Protein 7DTL (pdb70)

Nearest PDB structures (foldseek):
  7dtl-assembly1_B  TM=1.015E+00  e=9.456E-09  Chrysomya megacephala
  7dtl-assembly1_B  TM=1.017E+00  e=7.931E-09  Chrysomya megacephala

B-factor: mean 47.61, std 17.03, range [26.04, 113.78]

Structure (mmCIF, N/CA/C/O backbone):
data_7DTL
#
_entry.id   7DTL
#
_cell.length_a   42.230
_cell.length_b   42.230
_cell.length_c   70.050
_cell.angle_alpha   90.000
_cell.angle_beta   90.000
_cell.angle_gamma   120.000
#
_symmetry.space_group_name_H-M   'P 31'
#
loop_
_entity.id
_entity.type
_entity.pdbx_description
1 polymer PSK
2 water water
#
loop_
_atom_site.group_PDB
_atom_site.id
_atom_site.type_symbol
_atom_site.label_atom_id
_atom_site.label_alt_id
_atom_site.label_comp_id
_atom_site.label_asym_id
_atom_site.label_entity_id
_atom_site.label_seq_id
_atom_site.pdbx_PDB_ins_code
_atom_site.Cartn_x
_atom_site.Cartn_y
_atom_site.Cartn_z
_atom_site.occupancy
_atom_site.B_iso_or_equiv
_atom_site.auth_seq_id
_atom_site.auth_comp_id
_atom_site.auth_asym_id
_atom_site.auth_atom_id
_atom_site.pdbx_PDB_model_num
ATOM 1 N N . GLY A 1 25 ? -19.442 -1.831 1.170 1.00 101.22 25 GLY A N 1
ATOM 2 C CA . GLY A 1 25 ? -20.237 -1.003 2.063 1.00 97.94 25 GLY A CA 1
ATOM 3 C C . GLY A 1 25 ? -20.641 0.345 1.486 1.00 90.30 25 GLY A C 1
ATOM 4 O O . GLY A 1 25 ? -21.186 0.424 0.380 1.00 99.79 25 GLY A O 1
ATOM 5 N N . GLY A 1 26 ? -20.380 1.409 2.246 1.00 76.34 26 GLY A N 1
ATOM 6 C CA . GLY A 1 26 ? -20.637 2.762 1.790 1.00 63.30 26 GLY A CA 1
ATOM 7 C C . GLY A 1 26 ? -19.407 3.652 1.796 1.00 60.60 26 GLY A C 1
ATOM 8 O O . GLY A 1 26 ? -18.400 3.340 2.449 1.00 59.28 26 GLY A O 1
ATOM 9 N N . ALA A 1 27 ? -19.477 4.766 1.065 1.00 59.25 27 ALA A N 1
ATOM 10 C CA . ALA A 1 27 ? -18.382 5.727 1.033 1.00 64.86 27 ALA A CA 1
ATOM 11 C C . ALA A 1 27 ? -18.166 6.332 2.413 1.00 68.29 27 ALA A C 1
ATOM 12 O O . ALA A 1 27 ? -19.127 6.717 3.091 1.00 77.86 27 ALA A O 1
ATOM 14 N N . PHE A 1 28 ? -16.898 6.411 2.827 1.00 53.28 28 PHE A N 1
ATOM 15 C CA . PHE A 1 28 ? -16.496 7.033 4.087 1.00 47.40 28 PHE A CA 1
ATOM 16 C C . PHE A 1 28 ? -17.080 6.346 5.302 1.00 44.67 28 PHE A C 1
ATOM 17 O O . PHE A 1 28 ? -17.071 6.926 6.397 1.00 45.15 28 PHE A O 1
ATOM 25 N N . GLY A 1 29 ? -17.564 5.116 5.136 1.00 42.23 29 GLY A N 1
ATOM 26 C CA . GLY A 1 29 ? -18.164 4.368 6.221 1.00 40.99 29 GLY A CA 1
ATOM 27 C C . GLY A 1 29 ? -17.169 3.475 6.937 1.00 41.86 29 GLY A C 1
ATOM 28 O O . GLY A 1 29 ? -15.956 3.532 6.717 1.00 38.81 29 GLY A O 1
ATOM 29 N N . LYS A 1 30 ? -17.720 2.623 7.810 1.00 44.14 30 LYS A N 1
ATOM 30 C CA . LYS A 1 30 ? -16.902 1.868 8.754 1.00 45.64 30 LYS A CA 1
ATOM 31 C C . LYS A 1 30 ? -15.991 0.880 8.037 1.00 42.00 30 LYS A C 1
ATOM 32 O O . LYS A 1 30 ? -14.843 0.674 8.442 1.00 40.11 30 LYS A O 1
ATOM 38 N N . LEU A 1 31 ? -16.469 0.266 6.966 1.00 37.82 31 LEU A N 1
ATOM 39 C CA . LEU A 1 31 ? -15.628 -0.681 6.244 1.00 37.11 31 LEU A CA 1
ATOM 40 C C . LEU A 1 31 ? -14.513 0.046 5.497 1.00 37.75 31 LEU A C 1
ATOM 41 O O . LEU A 1 31 ? -13.338 -0.376 5.547 1.00 37.56 31 LEU A O 1
ATOM 46 N N . GLU A 1 32 ? -14.840 1.186 4.877 1.00 39.59 32 GLU A N 1
ATOM 47 C CA . GLU A 1 32 ? -13.801 1.970 4.209 1.00 39.55 32 GLU A CA 1
ATOM 48 C C . GLU A 1 32 ? -12.790 2.464 5.220 1.00 32.15 32 GLU A C 1
ATOM 49 O O . GLU A 1 32 ? -11.562 2.456 4.955 1.00 30.78 32 GLU A O 1
ATOM 55 N N . ALA A 1 33 ? -13.267 2.929 6.375 1.00 30.63 33 ALA A N 1
ATOM 56 C CA . ALA A 1 33 ? -12.340 3.393 7.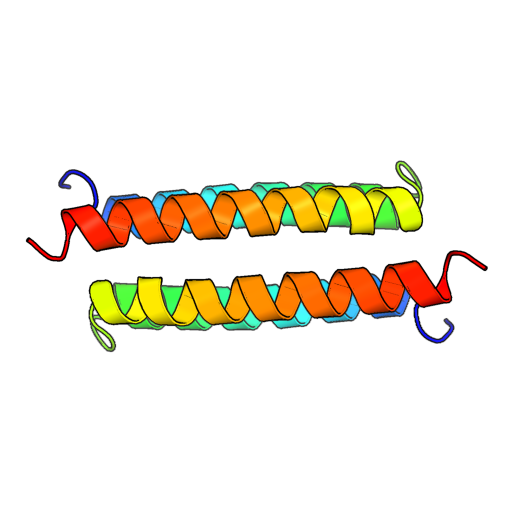415 1.00 33.14 33 ALA A CA 1
ATOM 57 C C . ALA A 1 33 ? -11.370 2.291 7.835 1.00 31.83 33 ALA A C 1
ATOM 58 O O . ALA A 1 33 ? -10.164 2.532 7.960 1.00 33.29 33 ALA A O 1
ATOM 60 N N . ALA A 1 34 ? -11.885 1.086 8.114 1.00 30.69 34 ALA A N 1
ATOM 61 C CA . ALA A 1 34 ? -11.028 -0.052 8.441 1.00 33.84 34 ALA A CA 1
ATOM 62 C C . ALA A 1 34 ? -9.992 -0.307 7.342 1.00 33.03 34 ALA A C 1
ATOM 63 O O . ALA A 1 34 ? -8.811 -0.513 7.633 1.00 31.71 34 ALA A O 1
ATOM 65 N N . ARG A 1 35 ? -10.432 -0.330 6.078 1.00 30.83 35 ARG A N 1
ATOM 66 C CA . ARG A 1 35 ? -9.518 -0.545 4.941 1.00 28.85 35 ARG A CA 1
ATOM 67 C C . ARG A 1 35 ? -8.415 0.500 4.896 1.00 30.84 35 ARG A C 1
ATOM 68 O O . ARG A 1 35 ? -7.256 0.167 4.614 1.00 29.99 35 ARG A O 1
ATOM 76 N N . GLU A 1 36 ? -8.734 1.769 5.170 1.00 33.73 36 GLU A N 1
ATOM 77 C CA . GLU A 1 36 ? -7.675 2.778 5.183 1.00 29.92 36 GLU A CA 1
ATOM 78 C C . GLU A 1 36 ? -6.702 2.513 6.318 1.00 28.13 36 GLU A C 1
ATOM 79 O O . GLU A 1 36 ? -5.481 2.628 6.134 1.00 28.54 36 GLU A O 1
ATOM 85 N N . GLU A 1 37 ? -7.204 2.152 7.491 1.00 27.42 37 GLU A N 1
ATOM 86 C CA . GLU A 1 37 ? -6.267 1.873 8.603 1.00 27.24 37 GLU A CA 1
ATOM 87 C C . GLU A 1 37 ? -5.3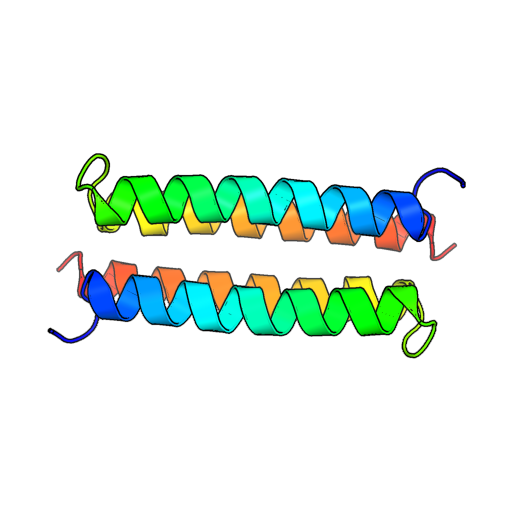71 0.693 8.256 1.00 27.09 37 GLU A C 1
ATOM 88 O O . GLU A 1 37 ? -4.187 0.678 8.590 1.00 26.97 37 GLU A O 1
ATOM 94 N N . GLU A 1 38 ? -5.923 -0.325 7.607 1.00 32.39 38 GLU A N 1
ATOM 95 C CA . GLU A 1 38 ? -5.125 -1.505 7.304 1.00 30.51 38 GLU A CA 1
ATOM 96 C C . GLU A 1 38 ? -4.036 -1.142 6.331 1.00 27.38 38 GLU A C 1
ATOM 97 O O . GLU A 1 38 ? -2.889 -1.543 6.508 1.00 27.51 38 GLU A O 1
ATOM 103 N N . TYR A 1 39 ? -4.377 -0.349 5.326 1.00 27.40 39 TYR A N 1
ATOM 104 C CA . TYR A 1 39 ? -3.357 0.063 4.345 1.00 27.59 39 TYR A CA 1
ATOM 105 C C . TYR A 1 39 ? -2.252 0.861 5.015 1.00 31.63 39 TYR A C 1
ATOM 106 O O . TYR A 1 39 ? -1.060 0.592 4.824 1.00 29.15 39 TYR A O 1
ATOM 115 N N . PHE A 1 40 ? -2.641 1.869 5.793 1.00 27.98 40 PHE A N 1
ATOM 116 C CA . PHE A 1 40 ? -1.657 2.684 6.524 1.00 26.97 40 PHE A CA 1
ATOM 117 C C . PHE A 1 40 ? -0.733 1.826 7.381 1.00 26.93 40 PHE A C 1
ATOM 118 O O . PHE A 1 40 ? 0.498 1.988 7.343 1.00 27.16 40 PHE A O 1
ATOM 126 N N . TYR A 1 41 ? -1.299 0.932 8.193 1.00 27.18 41 TYR A N 1
ATOM 127 C CA . TYR A 1 41 ? -0.435 0.147 9.074 1.00 30.36 41 TYR A CA 1
ATOM 128 C C . TYR A 1 41 ? 0.456 -0.797 8.276 1.00 27.50 41 TYR A C 1
ATOM 129 O O . TYR A 1 41 ? 1.602 -1.038 8.661 1.00 30.14 41 TYR A O 1
ATOM 138 N N . ARG A 1 42 ? -0.050 -1.371 7.187 1.00 27.59 42 ARG A N 1
ATOM 139 C CA . ARG A 1 42 ? 0.825 -2.236 6.391 1.00 28.22 42 ARG A CA 1
ATOM 140 C C . ARG A 1 42 ? 2.022 -1.461 5.854 1.00 28.38 42 ARG A C 1
ATOM 141 O O . ARG A 1 42 ? 3.166 -1.949 5.877 1.00 28.98 42 ARG A O 1
ATOM 149 N N . LYS A 1 43 ? 1.784 -0.245 5.369 1.00 30.04 43 LYS A N 1
ATOM 150 C CA . LYS A 1 43 ? 2.881 0.571 4.853 1.00 29.59 43 LYS A CA 1
ATOM 151 C C . LYS A 1 43 ? 3.910 0.867 5.944 1.00 31.19 43 LYS A C 1
ATOM 152 O O . LYS A 1 43 ? 5.135 0.782 5.737 1.00 30.67 43 LYS A O 1
ATOM 158 N N . GLN A 1 44 ? 3.430 1.254 7.131 1.00 28.91 44 GLN A N 1
ATOM 159 C CA . GLN A 1 44 ? 4.344 1.626 8.201 1.00 28.46 44 GLN A CA 1
ATOM 160 C C . GLN A 1 44 ? 5.123 0.425 8.711 1.00 30.58 44 GLN A C 1
ATOM 161 O O . GLN A 1 44 ? 6.293 0.547 9.099 1.00 33.27 44 GLN A O 1
ATOM 167 N N . LYS A 1 45 ? 4.509 -0.737 8.724 1.00 29.37 45 LYS A N 1
ATOM 168 C CA . LYS A 1 45 ? 5.272 -1.920 9.119 1.00 34.45 45 LYS A CA 1
ATOM 169 C C . LYS A 1 45 ? 6.380 -2.209 8.111 1.00 30.43 45 LYS A C 1
ATOM 170 O O . LYS A 1 45 ? 7.484 -2.652 8.490 1.00 33.46 45 LYS A O 1
ATOM 176 N N . GLU A 1 46 ? 6.114 -1.979 6.826 1.00 30.29 46 GLU A N 1
ATOM 177 C CA . GLU A 1 46 ? 7.147 -2.164 5.802 1.00 33.39 46 GLU A CA 1
ATOM 178 C C . GLU A 1 46 ? 8.278 -1.175 5.983 1.00 34.39 46 GLU A C 1
ATOM 179 O O . GLU A 1 46 ? 9.458 -1.529 5.829 1.00 33.85 46 GLU A O 1
ATOM 185 N N . GLN A 1 47 ? 7.957 0.054 6.390 1.00 34.86 47 GLN A N 1
ATOM 186 C CA . GLN A 1 47 ? 9.028 1.019 6.631 1.00 35.83 47 GLN A CA 1
ATOM 187 C C . GLN A 1 47 ? 9.836 0.664 7.864 1.00 34.89 47 GLN A C 1
ATOM 188 O O . GLN A 1 47 ? 11.067 0.815 7.874 1.00 38.03 47 GLN A O 1
ATOM 194 N N . LEU A 1 48 ? 9.170 0.215 8.923 1.00 31.64 48 LEU A N 1
ATOM 195 C CA . LEU A 1 48 ? 9.883 -0.265 10.111 1.00 33.12 48 LEU A CA 1
ATOM 196 C C . LEU A 1 48 ? 10.857 -1.384 9.766 1.00 33.56 48 LEU A C 1
ATOM 197 O O . LEU A 1 48 ? 11.963 -1.454 10.316 1.00 36.20 48 LEU A O 1
ATOM 202 N N . GLU A 1 49 ? 10.465 -2.290 8.879 1.00 33.50 49 GLU A N 1
ATOM 203 C CA . GLU A 1 49 ? 11.395 -3.339 8.463 1.00 39.17 49 GLU A CA 1
ATOM 204 C C . GLU A 1 49 ? 12.568 -2.769 7.678 1.00 38.96 49 GLU A C 1
ATOM 205 O O . GLU A 1 49 ? 13.708 -3.261 7.792 1.00 40.06 49 GLU A O 1
ATOM 211 N N . ARG A 1 50 ? 12.329 -1.753 6.850 1.00 37.22 50 ARG A N 1
ATOM 212 C CA . ARG A 1 50 ? 13.484 -1.179 6.155 1.00 39.97 50 ARG A CA 1
ATOM 213 C C . ARG A 1 50 ? 14.454 -0.627 7.163 1.00 37.08 50 ARG A C 1
ATOM 214 O O . ARG A 1 50 ? 15.671 -0.684 6.964 1.00 40.80 50 ARG A O 1
ATOM 222 N N . LEU A 1 51 ? 13.935 -0.072 8.262 1.00 36.22 51 LEU A N 1
ATOM 223 C CA . LEU A 1 51 ? 14.856 0.478 9.251 1.00 37.15 51 LEU A CA 1
ATOM 224 C C . LEU A 1 51 ? 15.620 -0.630 9.947 1.00 45.41 51 LEU A C 1
ATOM 225 O O . LEU A 1 51 ? 16.845 -0.534 10.140 1.00 45.67 51 LEU A O 1
ATOM 230 N N . LYS A 1 52 ? 14.909 -1.693 10.328 1.00 37.91 52 LYS A N 1
ATOM 231 C CA . LYS A 1 52 ? 15.528 -2.800 11.045 1.00 46.07 52 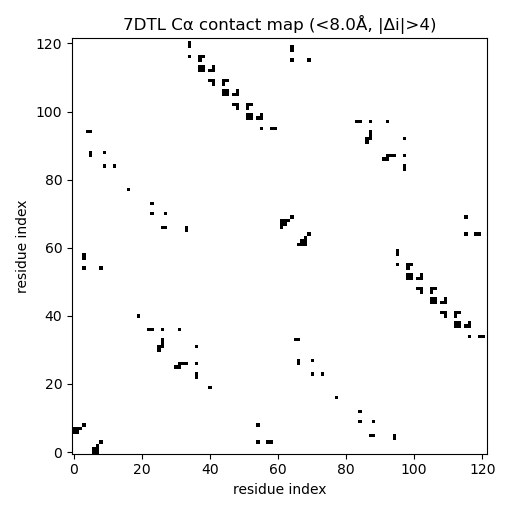LYS A CA 1
ATOM 232 C C . LYS A 1 52 ? 16.596 -3.488 10.206 1.00 48.47 52 LYS A C 1
ATOM 233 O O . LYS A 1 52 ? 17.544 -4.076 10.751 1.00 47.84 52 LYS A O 1
ATOM 239 N N . ASN A 1 53 ? 16.505 -3.377 8.884 1.00 42.64 53 ASN A N 1
ATOM 240 C CA . ASN A 1 53 ? 17.496 -3.982 8.007 1.00 49.41 53 ASN A CA 1
ATOM 241 C C . ASN A 1 53 ? 18.465 -2.964 7.416 1.00 48.32 53 ASN A C 1
ATOM 242 O O . ASN A 1 53 ? 19.179 -3.275 6.454 1.00 53.89 53 ASN A O 1
ATOM 247 N N . ASP A 1 54 ? 18.528 -1.771 8.003 1.00 46.42 54 ASP A N 1
ATOM 248 C CA . ASP A 1 54 ? 19.474 -0.726 7.617 1.00 43.63 54 ASP A CA 1
ATOM 249 C C . ASP A 1 54 ? 19.379 -0.399 6.130 1.00 46.80 54 ASP A C 1
ATOM 250 O O . ASP A 1 54 ? 20.383 -0.141 5.462 1.00 46.19 54 ASP A O 1
ATOM 255 N N . GLN A 1 55 ? 18.148 -0.410 5.599 1.00 46.73 55 GLN A N 1
ATOM 256 C CA . GLN A 1 55 ? 17.935 0.084 4.245 1.00 47.22 55 GLN A CA 1
ATOM 257 C C . GLN A 1 55 ? 17.638 1.574 4.208 1.00 48.19 55 GLN A C 1
ATOM 258 O O . GLN A 1 55 ? 17.756 2.184 3.143 1.00 50.30 55 GLN A O 1
ATOM 264 N N . ILE A 1 56 ? 17.258 2.166 5.347 1.00 44.61 56 ILE A N 1
ATOM 265 C CA . ILE A 1 56 ? 17.088 3.603 5.516 1.00 40.82 56 ILE A CA 1
ATOM 266 C C . ILE A 1 56 ? 17.724 3.931 6.853 1.00 41.85 56 ILE A C 1
ATOM 267 O O . ILE A 1 56 ? 17.673 3.118 7.781 1.00 42.00 56 ILE A O 1
ATOM 272 N N . HIS A 1 57 ? 18.311 5.113 6.969 1.00 45.01 57 HIS A N 1
ATOM 273 C CA . HIS A 1 57 ? 18.826 5.398 8.292 1.00 50.36 57 HIS A CA 1
ATOM 274 C C . HIS A 1 57 ? 17.746 6.077 9.132 1.00 44.54 57 HIS A C 1
ATOM 275 O O . HIS A 1 57 ? 16.671 6.468 8.643 1.00 43.26 57 HIS A O 1
ATOM 282 N N . GLN A 1 58 ? 18.033 6.146 10.425 1.00 40.17 58 GLN A N 1
ATOM 283 C CA . GLN A 1 58 ? 16.990 6.431 11.400 1.00 40.15 58 GLN A CA 1
ATOM 284 C C . GLN A 1 58 ? 16.483 7.859 11.247 1.00 44.11 58 GLN A C 1
ATOM 285 O O . GLN A 1 58 ? 15.273 8.109 11.323 1.00 41.65 58 GLN A O 1
ATOM 291 N N . ALA A 1 59 ? 17.376 8.818 10.962 1.00 40.16 59 ALA A N 1
ATOM 292 C CA . ALA A 1 59 ? 16.864 10.185 10.827 1.00 43.47 59 ALA A CA 1
ATOM 293 C C . ALA A 1 59 ? 15.851 10.263 9.691 1.00 42.03 59 ALA A C 1
ATOM 294 O O . ALA A 1 59 ? 14.777 10.850 9.843 1.00 45.02 59 ALA A O 1
ATOM 296 N N . GLU A 1 60 ? 16.159 9.604 8.577 1.00 42.81 60 GLU A N 1
ATOM 297 C CA . GLU A 1 60 ? 15.265 9.526 7.430 1.00 42.88 60 GLU A CA 1
ATOM 298 C C . GLU A 1 60 ? 13.948 8.865 7.808 1.00 41.82 60 GLU A C 1
ATOM 299 O O . GLU A 1 60 ? 12.864 9.345 7.436 1.00 44.54 60 GLU A O 1
ATOM 305 N N . PHE A 1 61 ? 14.026 7.742 8.526 1.00 34.43 61 PHE A N 1
ATOM 306 C CA . PHE A 1 61 ? 12.805 7.088 9.009 1.00 32.39 61 PHE A CA 1
ATOM 307 C C . PHE A 1 61 ? 11.896 8.079 9.724 1.00 39.03 61 PHE A C 1
ATOM 308 O O . PHE A 1 61 ? 10.695 8.190 9.410 1.00 40.37 61 PHE A O 1
ATOM 316 N N . HIS A 1 62 ? 12.432 8.784 10.723 1.00 34.90 62 HIS A N 1
ATOM 317 C CA . HIS A 1 62 ? 11.577 9.669 11.532 1.00 37.73 62 HIS A CA 1
ATOM 318 C C . HIS A 1 62 ? 11.049 10.824 10.703 1.00 32.22 62 HIS A C 1
ATOM 319 O O . HIS A 1 62 ? 9.889 11.244 10.855 1.00 34.25 62 HIS A O 1
ATOM 326 N N . HIS A 1 63 ? 11.867 11.333 9.791 1.00 34.29 63 HIS A N 1
ATOM 327 C CA . HIS A 1 63 ? 11.391 12.415 8.941 1.00 42.26 63 HIS A CA 1
ATOM 328 C C . HIS A 1 63 ? 10.269 11.936 8.025 1.00 40.36 63 HIS A C 1
ATOM 329 O O . HIS A 1 63 ? 9.269 12.636 7.836 1.00 41.30 63 HIS A O 1
ATOM 336 N N . GLN A 1 64 ? 10.399 10.745 7.458 1.00 41.59 64 GLN A N 1
ATOM 337 C CA . GLN A 1 64 ? 9.322 10.269 6.602 1.00 36.62 64 GLN A CA 1
ATOM 338 C C . GLN A 1 64 ? 8.088 9.920 7.421 1.00 33.68 64 GLN A C 1
ATOM 339 O O . GLN A 1 64 ? 6.952 10.133 6.973 1.00 39.92 64 GLN A O 1
ATOM 345 N N . GLN A 1 65 ? 8.279 9.369 8.618 1.00 36.89 65 GLN A N 1
ATOM 346 C CA . GLN A 1 65 ? 7.113 9.024 9.422 1.00 33.93 65 GLN A CA 1
ATOM 347 C C . GLN A 1 65 ? 6.325 10.252 9.828 1.00 36.41 65 GLN A C 1
ATOM 348 O O . GLN A 1 65 ? 5.111 10.168 9.943 1.00 31.69 65 GLN A O 1
ATOM 354 N N . ILE A 1 66 ? 6.966 11.403 10.018 1.00 37.08 66 ILE A N 1
ATOM 355 C CA . ILE A 1 66 ? 6.183 12.607 10.305 1.00 36.19 66 ILE A CA 1
ATOM 356 C C . ILE A 1 66 ? 5.243 12.937 9.149 1.00 39.87 66 ILE A C 1
ATOM 357 O O . ILE A 1 66 ? 4.062 13.256 9.363 1.00 38.92 66 ILE A O 1
ATOM 362 N N . LYS A 1 67 ? 5.735 12.833 7.907 1.00 39.60 67 LYS A N 1
ATOM 363 C CA . LYS A 1 67 ? 4.885 13.126 6.755 1.00 36.03 67 LYS A CA 1
ATOM 364 C C . LYS A 1 67 ? 3.720 12.152 6.655 1.00 35.05 67 LYS A C 1
ATOM 365 O O . LYS A 1 67 ? 2.581 12.561 6.379 1.00 40.08 67 LYS A O 1
ATOM 371 N N . GLU A 1 68 ? 3.958 10.869 6.941 1.00 34.39 68 GLU A N 1
ATOM 372 C CA . GLU A 1 68 ? 2.863 9.909 6.939 1.00 32.42 68 GLU A CA 1
ATOM 373 C C . GLU A 1 68 ? 1.821 10.294 7.974 1.00 32.73 68 GLU A C 1
ATOM 374 O O . GLU A 1 68 ? 0.628 10.274 7.699 1.00 31.92 68 GLU A O 1
ATOM 380 N N . HIS A 1 69 ? 2.254 10.626 9.187 1.00 29.42 69 HIS A N 1
ATOM 381 C CA . HIS A 1 69 ? 1.250 10.952 10.212 1.00 28.48 69 HIS A CA 1
ATOM 382 C C . HIS A 1 69 ? 0.520 12.233 9.861 1.00 32.90 69 HIS A C 1
ATOM 383 O O . HIS A 1 69 ? -0.646 12.389 10.207 1.00 33.18 69 HIS A O 1
ATOM 390 N N . GLU A 1 70 ? 1.183 13.160 9.170 1.00 31.99 70 GLU A N 1
ATOM 391 C CA . GLU A 1 70 ? 0.498 14.358 8.705 1.00 33.94 70 GLU A CA 1
ATOM 392 C C . GLU A 1 70 ? -0.550 14.022 7.660 1.00 37.49 70 GLU A C 1
ATOM 393 O O . GLU A 1 70 ? -1.649 14.606 7.657 1.00 37.66 70 GLU A O 1
ATOM 399 N N . GLU A 1 71 ? -0.251 13.065 6.777 1.00 37.90 71 GLU A N 1
ATOM 400 C CA . GLU A 1 71 ? -1.248 12.714 5.771 1.00 40.11 71 GLU A CA 1
ATOM 401 C C . GLU A 1 71 ? -2.381 11.955 6.428 1.00 33.57 71 GLU A C 1
ATOM 402 O O . GLU A 1 71 ? -3.551 12.138 6.068 1.00 36.24 71 GLU A O 1
ATOM 408 N N . ALA A 1 72 ? -2.057 11.132 7.436 1.00 31.39 72 ALA A N 1
ATOM 409 C CA . ALA A 1 72 ? -3.119 10.412 8.150 1.00 29.84 72 ALA A CA 1
ATOM 410 C C . ALA A 1 72 ? -4.086 11.386 8.801 1.00 35.29 72 ALA A C 1
ATOM 411 O O . ALA A 1 72 ? -5.304 11.153 8.810 1.00 31.28 72 ALA A O 1
ATOM 413 N N . ILE A 1 73 ? -3.562 12.477 9.372 1.00 30.69 73 ILE A N 1
ATOM 414 C CA . ILE A 1 73 ? -4.443 13.463 10.005 1.00 31.33 73 ILE A CA 1
ATOM 415 C C . ILE A 1 73 ? -5.388 14.059 8.974 1.00 34.74 73 ILE A C 1
ATOM 416 O O . ILE A 1 73 ? -6.593 14.188 9.213 1.00 39.89 73 ILE A O 1
ATOM 421 N N . GLN A 1 74 ? -4.871 14.396 7.788 1.00 34.98 74 GLN A N 1
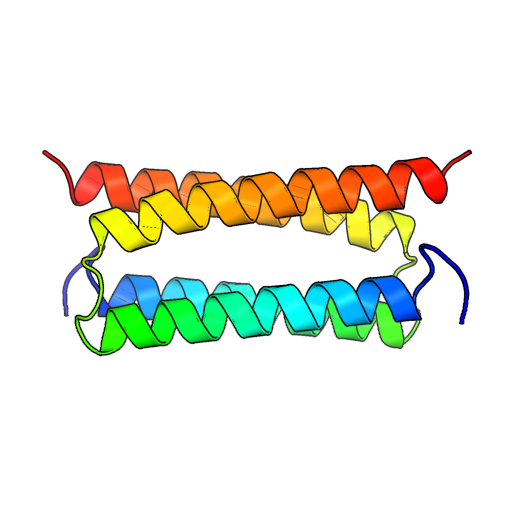ATOM 422 C CA . GLN A 1 74 ? -5.755 14.970 6.772 1.00 37.17 74 GLN A CA 1
ATOM 423 C C . GLN A 1 74 ? -6.812 13.972 6.319 1.00 39.71 74 GLN A C 1
ATOM 424 O O . GLN A 1 74 ? -7.974 14.335 6.080 1.00 37.70 74 GLN A O 1
ATOM 430 N N . ARG A 1 75 ? -6.421 12.710 6.172 1.00 38.70 75 ARG A N 1
ATOM 431 C CA . ARG A 1 75 ? -7.390 11.685 5.837 1.00 35.95 75 ARG A CA 1
ATOM 432 C C . ARG A 1 75 ? -8.493 11.606 6.888 1.00 33.52 75 ARG A C 1
ATOM 433 O O . ARG A 1 75 ? -9.676 11.559 6.541 1.00 34.32 75 ARG A O 1
ATOM 441 N N . HIS A 1 76 ? -8.129 11.589 8.176 1.00 31.86 76 HIS A N 1
ATOM 442 C CA . HIS A 1 76 ? -9.157 11.489 9.218 1.00 31.00 76 HIS A CA 1
ATOM 443 C C . HIS A 1 76 ? -10.041 12.719 9.238 1.00 39.01 76 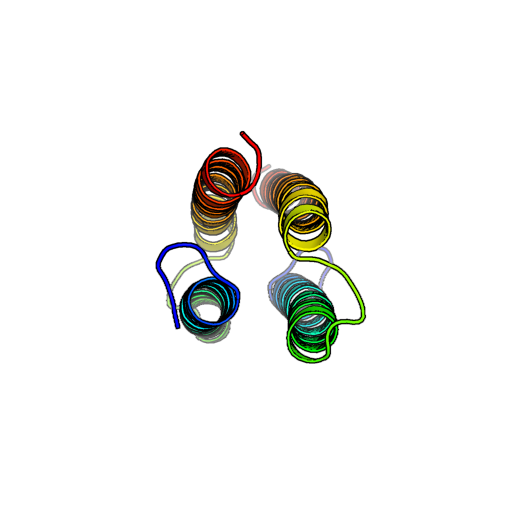HIS A C 1
ATOM 444 O O . HIS A 1 76 ? -11.240 12.615 9.503 1.00 37.04 76 HIS A O 1
ATOM 451 N N . LYS A 1 77 ? -9.477 13.893 8.960 1.00 41.02 77 LYS A N 1
ATOM 452 C CA . LYS A 1 77 ? -10.320 15.078 8.895 1.00 37.34 77 LYS A CA 1
ATOM 453 C C . LYS A 1 77 ? -11.312 14.954 7.758 1.00 39.30 77 LYS A C 1
ATOM 454 O O . LYS A 1 77 ? -12.489 15.332 7.892 1.00 45.01 77 LYS A O 1
ATOM 460 N N . LYS A 1 78 ? -10.864 14.402 6.630 1.00 44.61 78 LYS A N 1
ATOM 461 C CA . LYS A 1 78 ? -11.747 14.226 5.481 1.00 44.92 78 LYS A CA 1
ATOM 462 C C . LYS A 1 78 ? -12.914 13.312 5.829 1.00 43.71 78 LYS A C 1
ATOM 463 O O . LYS A 1 78 ? -14.079 13.643 5.551 1.00 44.50 78 LYS A O 1
ATOM 469 N N . PHE A 1 79 ? -12.616 12.148 6.428 1.00 38.86 79 PHE A N 1
ATOM 470 C CA . PHE A 1 79 ? -13.679 11.226 6.842 1.00 40.18 79 PHE A CA 1
ATOM 471 C C . PHE A 1 79 ? -14.643 11.911 7.790 1.00 41.70 79 PHE A C 1
ATOM 472 O O . PHE A 1 79 ? -15.860 11.842 7.615 1.00 48.83 79 PHE A O 1
ATOM 480 N N . LEU A 1 80 ? -14.101 12.626 8.767 1.00 36.75 80 LEU A N 1
ATOM 481 C CA . LEU A 1 80 ? -14.909 13.322 9.759 1.00 43.88 80 LEU A CA 1
ATOM 482 C C . LEU A 1 80 ? -15.830 14.350 9.126 1.00 51.56 80 LEU A C 1
ATOM 483 O O . LEU A 1 80 ? -17.025 14.422 9.460 1.00 48.18 80 LEU A O 1
ATOM 488 N N . GLU A 1 81 ? -15.301 15.177 8.228 1.00 53.18 81 GLU A N 1
ATOM 489 C CA . GLU A 1 81 ? -16.15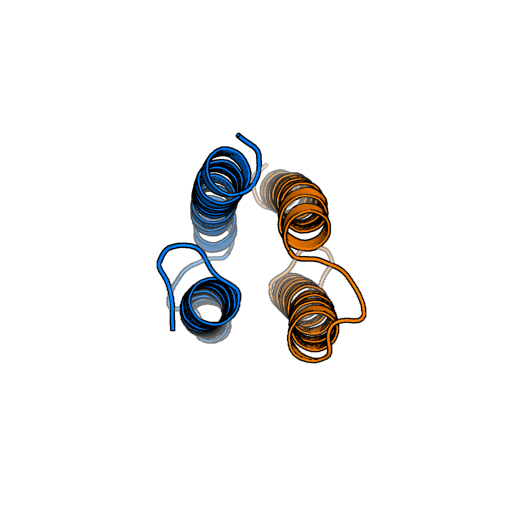5 16.211 7.654 1.00 61.62 81 GLU A CA 1
ATOM 490 C C . GLU A 1 81 ? -17.284 15.601 6.836 1.00 61.09 81 GLU A C 1
ATOM 491 O O . GLU A 1 81 ? -18.379 16.167 6.768 1.00 66.22 81 GLU A O 1
ATOM 497 N N . ASN A 1 82 ? -17.056 14.437 6.236 1.00 55.38 82 ASN A N 1
ATOM 498 C CA . ASN A 1 82 ? -18.145 13.777 5.533 1.00 57.79 82 ASN A CA 1
ATOM 499 C C . ASN A 1 82 ? -19.119 13.161 6.522 1.00 54.08 82 ASN A C 1
ATOM 500 O O . ASN A 1 82 ? -20.334 13.235 6.326 1.00 57.11 82 ASN A O 1
ATOM 505 N N . LEU A 1 83 ? -18.617 12.579 7.615 1.00 49.55 83 LEU A N 1
ATOM 506 C CA . LEU A 1 83 ? -19.540 11.999 8.594 1.00 55.46 83 LEU A CA 1
ATOM 507 C C . LEU A 1 83 ? -20.422 13.076 9.227 1.00 67.32 83 LEU A C 1
ATOM 508 O O . LEU A 1 83 ? -21.636 12.895 9.363 1.00 75.00 83 LEU A O 1
ATOM 513 N N . THR A 1 84 ? -19.826 14.204 9.616 1.00 71.03 84 THR A N 1
ATOM 514 C CA . THR A 1 84 ? -20.514 15.261 10.347 1.00 74.21 84 THR A CA 1
ATOM 515 C C . THR A 1 84 ? -20.960 16.316 9.334 1.00 86.67 84 THR A C 1
ATOM 516 O O . THR A 1 84 ? -20.128 17.040 8.781 1.00 94.90 84 THR A O 1
ATOM 520 N N . LYS A 1 85 ? -22.263 16.400 9.091 1.00 88.62 85 LYS A N 1
ATOM 521 C CA . LYS A 1 85 ? -22.828 17.321 8.097 1.00 92.62 85 LYS A CA 1
ATOM 522 C C . LYS A 1 85 ? -22.188 17.115 6.724 1.00 88.81 85 LYS A C 1
ATOM 523 O O . LYS A 1 85 ? -22.210 16.017 6.171 1.00 84.92 85 LYS A O 1
ATOM 529 N N . GLY B 1 25 ? 19.953 -1.883 23.389 1.00 105.43 25 GLY 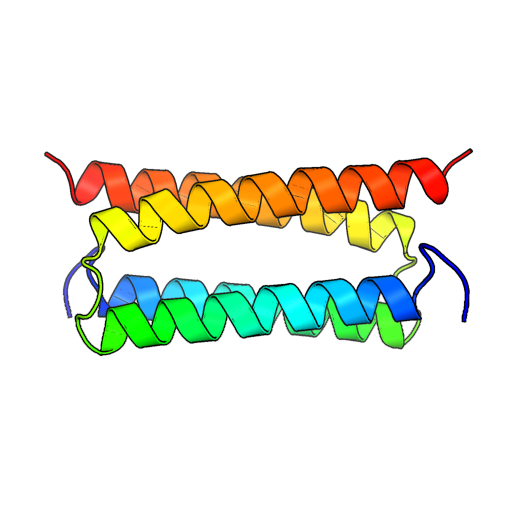B N 1
ATOM 530 C CA . GLY B 1 25 ? 20.641 -0.866 22.613 1.00 103.48 25 GLY B CA 1
ATOM 531 C C . GLY B 1 25 ? 20.921 0.410 23.388 1.00 98.36 25 GLY B C 1
ATOM 532 O O . GLY B 1 25 ? 21.540 0.378 24.456 1.00 113.78 25 GLY B O 1
ATOM 533 N N . GLY B 1 26 ? 20.469 1.542 22.841 1.00 83.21 26 GLY B N 1
ATOM 534 C CA . GLY B 1 26 ? 20.640 2.819 23.494 1.00 70.87 26 GLY B CA 1
ATOM 535 C C . GLY B 1 26 ? 19.369 3.648 23.410 1.00 67.40 26 GLY B C 1
ATOM 536 O O . GLY B 1 26 ? 18.460 3.355 22.631 1.00 62.17 26 GLY B O 1
ATOM 537 N N . ALA B 1 27 ? 19.322 4.687 24.242 1.00 67.29 27 ALA B N 1
ATOM 538 C CA . ALA B 1 27 ? 18.191 5.609 24.231 1.00 74.42 27 ALA B CA 1
ATOM 539 C C . ALA B 1 27 ? 18.066 6.288 22.873 1.00 74.19 27 ALA B C 1
ATOM 540 O O . ALA B 1 27 ? 19.067 6.697 22.269 1.00 87.48 27 ALA B O 1
ATOM 542 N N . PHE B 1 28 ? 16.826 6.388 22.390 1.00 56.83 28 PHE B N 1
ATOM 543 C CA . PHE B 1 28 ? 16.484 7.040 21.130 1.00 47.37 28 PHE B CA 1
ATOM 544 C C . PHE B 1 28 ? 17.080 6.348 19.921 1.00 45.12 28 PHE B C 1
ATOM 545 O O . PHE B 1 28 ? 17.050 6.917 18.822 1.00 49.34 28 PHE B O 1
ATOM 553 N N . GLY B 1 29 ? 17.628 5.143 20.102 1.00 44.34 29 GLY B N 1
ATOM 554 C CA . GLY B 1 29 ? 18.203 4.372 19.019 1.00 42.51 29 GLY B CA 1
ATOM 555 C C . GLY B 1 29 ? 17.201 3.478 18.305 1.00 43.31 29 GLY B C 1
ATOM 556 O O . GLY B 1 29 ? 15.982 3.550 18.507 1.00 37.93 29 GLY B O 1
ATOM 557 N N . LYS B 1 30 ? 17.749 2.614 17.440 1.00 46.52 30 LYS B N 1
ATOM 558 C CA . LYS B 1 30 ? 16.914 1.870 16.502 1.00 46.10 30 LYS B CA 1
ATOM 559 C C . LYS B 1 30 ? 15.979 0.920 17.234 1.00 37.52 30 LYS B C 1
ATOM 560 O O . LYS B 1 30 ? 14.802 0.811 16.889 1.00 39.38 30 LYS B O 1
ATOM 566 N N . LEU B 1 31 ? 16.463 0.243 18.265 1.00 37.87 31 LEU B N 1
ATOM 567 C CA . LEU B 1 31 ? 15.614 -0.703 18.984 1.00 38.01 31 LEU B CA 1
ATOM 568 C C . LEU B 1 31 ? 14.479 0.009 19.713 1.00 38.24 31 LEU B C 1
ATOM 569 O O . LEU B 1 31 ? 13.319 -0.454 19.698 1.00 38.66 31 LEU B O 1
ATOM 574 N N . GLU B 1 32 ? 14.785 1.154 20.325 1.00 41.38 32 GLU B N 1
ATOM 575 C CA . GLU B 1 32 ? 13.734 1.912 21.007 1.00 42.72 32 GLU B CA 1
ATOM 576 C C . GLU B 1 32 ? 12.737 2.456 20.008 1.00 32.48 32 GLU B C 1
ATOM 577 O O . GLU B 1 32 ? 11.518 2.487 20.284 1.00 31.64 32 GLU B O 1
ATOM 583 N N . ALA B 1 33 ? 13.230 2.942 18.862 1.00 32.88 33 ALA B N 1
ATOM 584 C CA . ALA B 1 33 ? 12.314 3.403 17.815 1.00 34.28 33 ALA B CA 1
ATOM 585 C C . ALA B 1 33 ? 11.352 2.300 17.402 1.00 32.33 33 ALA B C 1
ATOM 586 O O . ALA B 1 33 ? 10.155 2.552 17.207 1.00 31.28 33 ALA B O 1
ATOM 588 N N . ALA B 1 34 ? 11.873 1.084 17.164 1.00 32.52 34 ALA B N 1
ATOM 589 C CA . ALA B 1 34 ? 11.016 -0.047 16.807 1.00 35.04 34 ALA B CA 1
ATOM 590 C C . ALA B 1 34 ? 9.988 -0.320 17.901 1.00 32.80 34 ALA B C 1
ATOM 591 O O . ALA B 1 34 ? 8.807 -0.560 17.612 1.00 31.41 34 ALA B O 1
ATOM 593 N N . ARG B 1 35 ? 10.415 -0.279 19.165 1.00 31.15 35 ARG B N 1
ATOM 594 C CA . ARG B 1 35 ? 9.481 -0.524 20.275 1.00 29.79 35 ARG B CA 1
ATOM 595 C C . ARG B 1 35 ? 8.378 0.521 20.322 1.00 29.26 35 ARG B C 1
ATOM 596 O O . ARG B 1 35 ? 7.226 0.196 20.640 1.00 30.73 35 ARG B O 1
ATOM 604 N N . GLU B 1 36 ? 8.709 1.795 20.082 1.00 36.21 36 GLU B N 1
ATOM 605 C CA . GLU B 1 36 ? 7.663 2.821 20.028 1.00 33.43 36 GLU B CA 1
ATOM 606 C C . GLU B 1 36 ? 6.683 2.552 18.904 1.00 28.77 36 GLU B C 1
ATOM 607 O O . GLU B 1 36 ? 5.469 2.739 19.088 1.00 28.34 36 GLU B O 1
ATOM 613 N N . GLU B 1 37 ? 7.170 2.175 17.711 1.00 28.91 37 GLU B N 1
ATOM 614 C CA . GLU B 1 37 ? 6.235 1.877 16.624 1.00 28.57 37 GLU B CA 1
ATOM 615 C C . GLU B 1 37 ? 5.356 0.692 16.996 1.00 27.90 37 GLU B C 1
ATOM 616 O O . GLU B 1 37 ? 4.161 0.697 16.758 1.00 27.87 37 GLU B O 1
ATOM 622 N N . GLU B 1 38 ? 5.939 -0.350 17.570 1.00 33.77 38 GLU B N 1
ATOM 623 C CA . GLU B 1 38 ? 5.127 -1.516 17.903 1.00 29.61 38 GLU B CA 1
ATOM 624 C C . GLU B 1 38 ? 4.053 -1.148 18.896 1.00 28.05 38 GLU B C 1
ATOM 625 O O . GLU B 1 38 ? 2.906 -1.563 18.749 1.00 28.97 38 GLU B O 1
ATOM 631 N N . TYR B 1 39 ? 4.387 -0.333 19.886 1.00 27.30 39 TYR B N 1
ATOM 632 C CA . TYR B 1 39 ? 3.368 0.070 20.863 1.00 27.15 39 TYR B CA 1
ATOM 633 C C . TYR B 1 39 ? 2.266 0.880 20.200 1.00 29.98 39 TYR B C 1
ATOM 634 O O . TYR B 1 39 ? 1.077 0.594 20.381 1.00 28.85 39 TYR B O 1
ATOM 643 N N . PHE B 1 40 ? 2.651 1.930 19.470 1.00 28.57 40 PHE B N 1
ATOM 644 C CA . PHE B 1 40 ? 1.652 2.712 18.705 1.00 27.26 40 PHE B CA 1
ATOM 645 C C . PHE B 1 40 ? 0.739 1.839 17.848 1.00 27.70 40 PHE B C 1
ATOM 646 O O . PHE B 1 40 ? -0.491 2.018 17.839 1.00 27.98 40 PHE B O 1
ATOM 654 N N . TYR B 1 41 ? 1.290 0.924 17.073 1.00 26.82 41 TYR B N 1
ATOM 655 C CA . TYR B 1 41 ? 0.405 0.182 16.187 1.00 26.75 41 TYR B CA 1
ATOM 656 C C . TYR B 1 41 ? -0.424 -0.845 16.913 1.00 27.79 41 TYR B C 1
ATOM 657 O O . TYR B 1 41 ? -1.568 -1.091 16.518 1.00 28.65 41 TYR B O 1
ATOM 666 N N . ARG B 1 42 ? 0.056 -1.380 18.023 1.00 26.21 42 ARG B N 1
ATOM 667 C CA . ARG B 1 42 ? -0.848 -2.256 18.792 1.00 26.04 42 ARG B CA 1
ATOM 668 C C . ARG B 1 42 ? -2.033 -1.486 19.362 1.00 28.15 42 ARG B C 1
ATOM 669 O O . ARG B 1 42 ? -3.173 -1.990 19.376 1.00 30.85 42 ARG B O 1
ATOM 677 N N . LYS B 1 43 ? -1.802 -0.266 19.837 1.00 26.40 43 LYS B N 1
ATOM 678 C CA . LYS B 1 43 ? -2.896 0.534 20.366 1.00 26.35 43 LYS B CA 1
ATOM 679 C C . LYS B 1 43 ? -3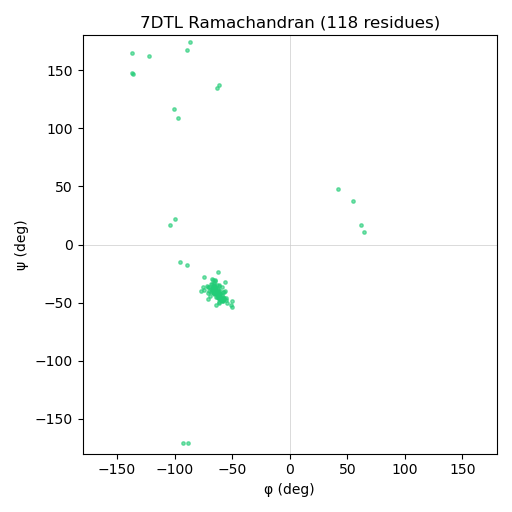.909 0.834 19.263 1.00 30.33 43 LYS B C 1
ATOM 680 O O . LYS B 1 43 ? -5.131 0.708 19.442 1.00 32.17 43 LYS B O 1
ATOM 686 N N . GLN B 1 44 ? -3.414 1.214 18.095 1.00 26.65 44 GLN B N 1
ATOM 687 C CA . GLN B 1 44 ? -4.344 1.576 17.028 1.00 26.90 44 GLN B CA 1
ATOM 688 C C . GLN B 1 44 ? -5.135 0.369 16.521 1.00 31.50 44 GLN B C 1
ATOM 689 O O . GLN B 1 44 ? -6.315 0.504 16.154 1.00 33.57 44 GLN B O 1
ATOM 695 N N . LYS B 1 45 ? -4.546 -0.818 16.501 1.00 30.31 45 LYS B N 1
ATOM 696 C CA . LYS B 1 45 ? -5.331 -1.992 16.110 1.00 32.17 45 LYS B CA 1
ATOM 697 C C . LYS B 1 45 ? -6.428 -2.270 17.119 1.00 28.27 45 LYS B C 1
ATOM 698 O O . LYS B 1 45 ? -7.517 -2.739 16.738 1.00 33.88 45 LYS B O 1
ATOM 704 N N . GLU B 1 46 ? -6.161 -2.033 18.415 1.00 29.09 46 GLU B N 1
ATOM 705 C CA . GLU B 1 46 ? -7.196 -2.158 19.449 1.00 35.01 46 GLU B CA 1
ATOM 706 C C . GLU B 1 46 ? -8.327 -1.165 19.217 1.00 34.53 46 GLU B C 1
ATOM 707 O O . GLU B 1 46 ? -9.514 -1.489 19.387 1.00 34.48 46 GLU B O 1
ATOM 713 N N . GLN B 1 47 ? -7.986 0.063 18.850 1.00 34.35 47 GLN B N 1
ATOM 714 C CA . GLN B 1 47 ? -9.035 1.048 18.590 1.00 33.65 47 GLN B CA 1
ATOM 715 C C . GLN B 1 47 ? -9.826 0.705 17.342 1.00 35.51 47 GLN B C 1
ATOM 716 O O . GLN B 1 47 ? -11.054 0.881 17.305 1.00 37.65 47 GLN B O 1
ATOM 722 N N . LEU B 1 48 ? -9.150 0.262 16.292 1.00 31.39 48 LEU B N 1
ATOM 723 C CA . LEU B 1 48 ? -9.869 -0.223 15.112 1.00 36.19 48 LEU B CA 1
ATOM 724 C C . LEU B 1 48 ? -10.835 -1.354 15.464 1.00 36.84 48 LEU B C 1
ATOM 725 O O . LEU B 1 48 ? -11.973 -1.402 14.965 1.00 38.47 48 LEU B O 1
ATOM 730 N N . GLU B 1 49 ? -10.419 -2.270 16.335 1.00 34.11 49 GLU B N 1
ATOM 731 C CA . GLU B 1 49 ? -11.342 -3.323 16.767 1.00 38.15 49 GLU B CA 1
ATOM 732 C C . GLU B 1 49 ? -12.525 -2.748 17.545 1.00 42.62 49 GLU B C 1
ATOM 733 O O . GLU B 1 49 ? -13.663 -3.224 17.396 1.00 45.40 49 GLU B O 1
ATOM 739 N N . ARG B 1 50 ? -12.299 -1.714 18.362 1.00 35.78 50 ARG B N 1
ATOM 740 C CA . ARG B 1 50 ? -13.443 -1.126 19.071 1.00 37.62 50 ARG B CA 1
ATOM 741 C C . ARG B 1 50 ? -14.439 -0.586 18.084 1.00 34.80 50 ARG B C 1
ATOM 742 O O . ARG B 1 50 ? -15.655 -0.615 18.337 1.00 38.74 50 ARG B O 1
ATOM 750 N N . LEU B 1 51 ? -13.952 -0.056 16.964 1.00 35.90 51 LEU B N 1
ATOM 751 C CA . LEU B 1 51 ? -14.863 0.472 15.949 1.00 36.92 51 LEU B CA 1
ATOM 752 C C . LEU B 1 51 ? -15.604 -0.650 15.249 1.00 42.37 51 LEU B C 1
ATOM 753 O O . LEU B 1 51 ? -16.832 -0.586 15.067 1.00 45.84 51 LEU B O 1
ATOM 758 N N . LYS B 1 52 ? -14.874 -1.685 14.838 1.00 37.88 52 LYS B N 1
ATOM 759 C CA . LYS B 1 52 ? -15.500 -2.820 14.176 1.00 43.79 52 LYS B CA 1
ATOM 760 C C . LYS B 1 52 ? -16.590 -3.436 15.032 1.00 46.80 52 LYS B C 1
ATOM 761 O O . LYS B 1 52 ? -17.589 -3.934 14.499 1.00 53.64 52 LYS B O 1
ATOM 767 N N . ASN B 1 53 ? -16.440 -3.390 16.356 1.00 45.16 53 ASN B N 1
ATOM 768 C CA . ASN B 1 53 ? -17.419 -3.981 17.257 1.00 50.57 53 ASN B CA 1
ATOM 769 C C . ASN B 1 53 ? -18.376 -2.952 17.853 1.00 51.03 53 ASN B C 1
ATOM 770 O O . ASN B 1 53 ? -19.016 -3.219 18.883 1.00 49.27 53 ASN B O 1
ATOM 775 N N . ASP B 1 54 ? -18.518 -1.809 17.188 1.00 47.39 54 ASP B N 1
ATOM 776 C CA . ASP B 1 54 ? -19.409 -0.715 17.573 1.00 48.47 54 ASP B CA 1
ATOM 777 C C . ASP B 1 54 ? -19.380 -0.443 19.069 1.00 50.18 54 ASP B C 1
ATOM 778 O O . ASP B 1 54 ? -20.407 -0.289 19.727 1.00 52.71 54 ASP B O 1
ATOM 783 N N . GLN B 1 55 ? -18.158 -0.357 19.613 1.00 47.68 55 GLN B N 1
ATOM 784 C CA . GLN B 1 55 ? -17.991 0.134 20.968 1.00 48.57 55 GLN B CA 1
ATOM 785 C C . GLN B 1 55 ? -17.673 1.622 21.028 1.00 48.09 55 GLN B C 1
ATOM 786 O O . GLN B 1 55 ? -17.780 2.219 22.104 1.00 52.79 55 GLN B O 1
ATOM 792 N N . ILE B 1 56 ? -17.288 2.225 19.904 1.00 45.46 56 ILE B N 1
ATOM 793 C CA . ILE B 1 56 ? -17.140 3.665 19.735 1.00 45.21 56 ILE B CA 1
ATOM 794 C C . ILE B 1 56 ? -17.750 3.940 18.379 1.00 46.03 56 ILE B C 1
ATOM 795 O O . ILE B 1 56 ? -17.654 3.102 17.476 1.00 42.39 56 ILE B O 1
ATOM 800 N N . HIS B 1 57 ? -18.350 5.110 18.216 1.00 47.87 57 HIS B N 1
ATOM 801 C CA . HIS B 1 57 ? -18.846 5.391 16.886 1.00 52.34 57 HIS B CA 1
ATOM 802 C C . HIS B 1 57 ? -17.742 6.019 16.039 1.00 38.13 57 HIS B C 1
ATOM 803 O O . HIS B 1 57 ? -16.626 6.302 16.506 1.00 45.99 57 HIS B O 1
ATOM 810 N N . GLN B 1 58 ? -18.062 6.206 14.772 1.00 37.59 58 GLN B N 1
ATOM 811 C CA . GLN B 1 58 ? -16.998 6.442 13.808 1.00 40.20 58 GLN B CA 1
ATOM 812 C C . GLN B 1 58 ? -16.461 7.865 13.937 1.00 43.32 58 GLN B C 1
ATOM 813 O O . GLN B 1 58 ? -15.243 8.087 13.859 1.00 40.04 58 GLN B O 1
ATOM 819 N N . ALA B 1 59 ? -17.340 8.840 14.224 1.00 40.12 59 ALA B N 1
ATOM 820 C CA . ALA B 1 59 ? -16.847 10.208 14.383 1.00 43.01 59 ALA B CA 1
ATOM 821 C C . ALA B 1 59 ? -15.831 10.283 15.510 1.00 42.65 59 ALA B C 1
ATOM 822 O O . ALA B 1 59 ? -14.756 10.866 15.347 1.00 46.35 59 ALA B O 1
ATOM 824 N N . GLU B 1 60 ? -16.152 9.655 16.641 1.00 44.93 60 GLU B N 1
ATOM 825 C CA . GLU B 1 60 ? -15.242 9.557 17.772 1.00 38.63 60 GLU B CA 1
ATOM 826 C C . GLU B 1 60 ? -13.934 8.892 17.378 1.00 40.87 60 GLU B C 1
ATOM 827 O O . GLU B 1 60 ? -12.848 9.383 17.732 1.00 44.36 60 GLU B O 1
ATOM 833 N N . PHE B 1 61 ? -14.011 7.762 16.669 1.00 36.40 61 PHE B N 1
ATOM 834 C CA . PHE B 1 61 ? -12.790 7.097 16.207 1.00 33.29 61 PHE B CA 1
ATOM 835 C C . PHE B 1 61 ? -11.875 8.085 15.481 1.00 40.75 61 PHE B C 1
ATOM 836 O O . PHE B 1 61 ? -10.687 8.222 15.819 1.00 43.66 61 PHE B O 1
ATOM 844 N N . HIS B 1 62 ? -12.413 8.808 14.496 1.00 35.82 62 HIS B N 1
ATOM 845 C CA . HIS B 1 62 ? -11.559 9.693 13.683 1.00 35.78 62 HIS B CA 1
ATOM 846 C C . HIS B 1 62 ? -11.026 10.846 14.515 1.00 32.62 62 HIS B C 1
ATOM 847 O O . HIS B 1 62 ? -9.846 11.225 14.396 1.00 36.32 62 HIS B O 1
ATOM 854 N N . HIS B 1 63 ? -11.854 11.374 15.403 1.00 36.33 63 HIS B N 1
ATOM 855 C CA . HIS B 1 63 ? -11.404 12.439 16.285 1.00 44.13 63 HIS B CA 1
ATOM 856 C C . HIS B 1 63 ? -10.271 11.965 17.193 1.00 41.30 63 HIS B C 1
ATOM 857 O O . HIS B 1 63 ? -9.277 12.678 17.381 1.00 42.99 63 HIS B O 1
ATOM 864 N N . GLN B 1 64 ? -10.408 10.775 17.782 1.00 41.45 64 GLN B N 1
ATOM 865 C CA . GLN B 1 64 ? -9.332 10.260 18.626 1.00 40.82 64 GLN B CA 1
ATOM 866 C C . GLN B 1 64 ? -8.089 9.957 17.804 1.00 37.14 64 GLN B C 1
ATOM 867 O O . GLN B 1 64 ? -6.959 10.182 18.263 1.00 42.37 64 GLN B O 1
ATOM 873 N N . GLN B 1 65 ? -8.270 9.421 16.599 1.00 36.34 65 GLN B N 1
ATOM 874 C CA . GLN B 1 65 ? -7.097 9.079 15.805 1.00 32.03 65 GLN B CA 1
ATOM 875 C C . GLN B 1 65 ? -6.306 10.311 15.408 1.00 34.09 65 GLN B C 1
ATOM 876 O O . GLN B 1 65 ? -5.086 10.233 15.330 1.00 32.58 65 GLN B O 1
ATOM 882 N N . ILE B 1 66 ? -6.946 11.453 15.183 1.00 35.71 66 ILE B N 1
ATOM 883 C CA . ILE B 1 66 ? -6.174 12.675 14.922 1.00 37.89 66 ILE B CA 1
ATOM 884 C C . ILE B 1 66 ? -5.226 12.988 16.085 1.00 41.36 66 ILE B C 1
ATOM 885 O O . ILE B 1 66 ? -4.036 13.277 15.881 1.00 41.47 66 ILE B O 1
ATOM 890 N N . LYS B 1 67 ? -5.725 12.898 17.320 1.00 41.08 67 LYS B N 1
ATOM 891 C CA . LYS B 1 67 ? -4.882 13.176 18.478 1.00 37.93 67 LYS B CA 1
ATOM 892 C C . LYS B 1 67 ? -3.719 12.211 18.542 1.00 35.58 67 LYS B C 1
ATOM 893 O O . LYS B 1 67 ? -2.583 12.614 18.822 1.00 41.38 67 LYS B O 1
ATOM 899 N N . GLU B 1 68 ? -3.970 10.929 18.256 1.00 35.95 68 GLU B N 1
ATOM 900 C CA . GLU B 1 68 ? -2.883 9.954 18.280 1.00 31.80 68 GLU B CA 1
ATOM 901 C C . GLU B 1 68 ? -1.834 10.308 17.253 1.00 32.08 68 GLU B C 1
ATOM 902 O O . GLU B 1 68 ? -0.639 10.234 17.522 1.00 29.09 68 GLU B O 1
ATOM 908 N N . HIS B 1 69 ? -2.260 10.644 16.042 1.00 28.42 69 HIS B N 1
ATOM 909 C CA . HIS B 1 69 ? -1.255 10.972 15.023 1.00 27.45 69 HIS B CA 1
ATOM 910 C C . HIS B 1 69 ? -0.540 12.257 15.370 1.00 36.53 69 HIS B C 1
ATOM 911 O O . HIS B 1 69 ? 0.615 12.435 15.005 1.00 33.57 69 HIS B O 1
ATOM 918 N N . GLU B 1 70 ? -1.210 13.166 16.066 1.00 32.47 70 GLU B N 1
ATOM 919 C CA . GLU B 1 70 ? -0.520 14.368 16.508 1.00 34.07 70 GLU B CA 1
ATOM 920 C C . GLU B 1 70 ? 0.546 14.035 17.532 1.00 40.25 70 GLU B C 1
ATOM 921 O O . GLU B 1 70 ? 1.644 14.615 17.509 1.00 36.96 70 GLU B O 1
ATOM 927 N N . GLU B 1 71 ? 0.249 13.083 18.425 1.00 40.79 71 GLU B N 1
ATOM 928 C CA . GLU B 1 71 ? 1.233 12.698 19.429 1.00 40.80 71 GLU B CA 1
ATOM 929 C C . GLU B 1 71 ? 2.367 11.955 18.771 1.00 37.49 71 GLU B C 1
ATOM 930 O O . GLU B 1 71 ? 3.543 12.159 19.116 1.00 34.13 71 GLU B O 1
ATOM 936 N N . ALA B 1 72 ? 2.052 11.132 17.756 1.00 32.93 72 ALA B N 1
ATOM 937 C CA . ALA B 1 72 ? 3.149 10.442 17.068 1.00 30.51 72 ALA B CA 1
ATOM 938 C C . ALA B 1 72 ? 4.098 11.427 16.406 1.00 33.78 72 ALA B C 1
ATOM 939 O O . ALA B 1 72 ? 5.315 11.215 16.412 1.00 30.47 72 ALA B O 1
ATOM 941 N N . ILE B 1 73 ? 3.563 12.508 15.827 1.00 29.83 73 ILE B N 1
ATOM 942 C CA . ILE B 1 73 ? 4.441 13.506 15.209 1.00 29.85 73 ILE B CA 1
ATOM 943 C C . ILE B 1 73 ? 5.368 14.107 16.261 1.00 34.55 73 ILE B C 1
ATOM 944 O O . ILE B 1 73 ? 6.578 14.241 16.041 1.00 37.08 73 ILE B O 1
ATOM 949 N N . GLN B 1 74 ? 4.838 14.429 17.444 1.00 33.46 74 GLN B N 1
ATOM 950 C CA . GLN B 1 74 ? 5.717 14.990 18.477 1.00 38.36 74 GLN B CA 1
ATOM 951 C C . GLN B 1 74 ? 6.783 13.992 18.907 1.00 39.29 74 GLN B C 1
ATOM 952 O O . GLN B 1 74 ? 7.963 14.351 19.088 1.00 40.78 74 GLN B O 1
ATOM 958 N N . ARG B 1 75 ? 6.402 12.730 19.058 1.00 38.03 75 ARG B N 1
ATOM 959 C CA . ARG B 1 75 ? 7.377 11.699 19.384 1.00 36.17 75 ARG B CA 1
ATOM 960 C C . ARG B 1 75 ? 8.469 11.617 18.325 1.00 35.57 75 ARG B C 1
ATOM 961 O O . ARG B 1 75 ? 9.667 11.615 18.648 1.00 34.07 75 ARG B O 1
ATOM 969 N N . HIS B 1 76 ? 8.083 11.571 17.046 1.00 30.81 76 HIS B N 1
ATOM 970 C CA . HIS B 1 76 ? 9.107 11.486 16.000 1.00 31.51 76 HIS B CA 1
ATOM 971 C C . HIS B 1 76 ? 9.991 12.716 15.984 1.00 36.00 76 HIS B C 1
ATOM 972 O O . HIS B 1 76 ? 11.194 12.615 15.704 1.00 35.17 76 HIS B O 1
ATOM 979 N N . LYS B 1 77 ? 9.428 13.886 16.279 1.00 38.10 77 LYS B N 1
ATOM 980 C CA . LYS B 1 77 ? 10.281 15.059 16.364 1.00 36.56 77 LYS B CA 1
ATOM 981 C C . LYS B 1 77 ? 11.271 14.912 17.506 1.00 37.19 77 LYS B C 1
ATOM 982 O O . LYS B 1 77 ? 12.450 15.268 17.368 1.00 43.05 77 LYS B O 1
ATOM 988 N N . LYS B 1 78 ? 10.823 14.386 18.646 1.00 37.47 78 LYS B N 1
ATOM 989 C CA . LYS B 1 78 ? 11.753 14.251 19.763 1.00 43.16 78 LYS B CA 1
ATOM 990 C C . LYS B 1 78 ? 12.895 13.297 19.427 1.00 45.45 78 LYS B C 1
ATOM 991 O O . LYS B 1 78 ? 14.054 13.590 19.746 1.00 48.91 78 LYS B O 1
ATOM 997 N N . PHE B 1 79 ? 12.598 12.157 18.782 1.00 42.02 79 PHE B N 1
ATOM 998 C CA . PHE B 1 79 ? 13.674 11.242 18.374 1.00 38.65 79 PHE B CA 1
ATOM 999 C C . PHE B 1 79 ? 14.650 11.935 17.442 1.00 42.60 79 PHE B C 1
ATOM 1000 O O . PHE B 1 79 ? 15.865 11.878 17.648 1.00 48.51 79 PHE B O 1
ATOM 1008 N N . LEU B 1 80 ? 14.130 12.620 16.427 1.00 37.04 80 LEU B N 1
ATOM 1009 C CA . LEU B 1 80 ? 14.971 13.347 15.487 1.00 44.12 80 LEU B CA 1
ATOM 1010 C C . LEU B 1 80 ? 15.880 14.341 16.188 1.00 50.55 80 LEU B C 1
ATOM 1011 O O . LEU B 1 80 ? 17.078 14.436 15.869 1.00 46.96 80 LEU B O 1
ATOM 1016 N N . GLU B 1 81 ? 15.336 15.115 17.128 1.00 51.67 81 GLU B N 1
ATOM 1017 C CA . GLU B 1 81 ? 16.163 16.114 17.799 1.00 56.93 81 GLU B CA 1
ATOM 1018 C C . GLU B 1 81 ? 17.344 15.462 18.494 1.00 55.96 81 GLU B C 1
ATOM 1019 O O . GLU B 1 81 ? 18.449 16.011 18.493 1.00 62.25 81 GLU B O 1
ATOM 1025 N N . ASN B 1 82 ? 17.146 14.276 19.063 1.00 51.84 82 ASN B N 1
ATOM 1026 C CA . ASN B 1 82 ? 18.253 13.639 19.758 1.00 57.11 82 ASN B CA 1
ATOM 1027 C C . ASN B 1 82 ? 19.232 13.030 18.768 1.00 56.03 82 ASN B C 1
ATOM 1028 O O . ASN B 1 82 ? 20.452 13.143 18.945 1.00 57.22 82 ASN B O 1
ATOM 1033 N N . LEU B 1 83 ? 18.727 12.422 17.690 1.00 50.10 83 LEU B N 1
ATOM 1034 C CA . LEU B 1 83 ? 19.632 11.919 16.655 1.00 53.73 83 LEU B CA 1
ATOM 1035 C C . LEU B 1 83 ? 20.506 13.031 16.075 1.00 71.90 83 LEU B C 1
ATOM 1036 O O . LEU B 1 83 ? 21.721 12.863 15.940 1.00 88.11 83 LEU B O 1
ATOM 1041 N N . THR B 1 84 ? 19.914 14.172 15.723 1.00 70.55 84 THR B N 1
ATOM 1042 C CA . THR B 1 84 ? 20.606 15.203 14.957 1.00 71.90 84 THR B CA 1
ATOM 1043 C C . THR B 1 84 ? 21.077 16.306 15.903 1.00 81.49 84 THR B C 1
ATOM 1044 O O . THR B 1 84 ? 20.257 16.976 16.535 1.00 89.99 84 THR B O 1
ATOM 1048 N N . LYS B 1 85 ? 22.394 16.480 16.005 1.00 84.91 85 LYS B N 1
ATOM 1049 C CA . LYS B 1 85 ? 23.021 17.470 16.896 1.00 87.03 85 LYS B CA 1
ATOM 1050 C C . LYS B 1 85 ? 22.503 17.370 18.331 1.00 83.19 85 LYS B C 1
ATOM 1051 O O . LYS B 1 85 ? 21.821 16.413 18.695 1.00 75.08 85 LYS B O 1
#

Foldseek 3Di:
DDPLDDVVVVVVVVVLVVVLVVLVVCPVVVVDDDVVSVVVVVVSVVVVVVVVVVSVVVVPD/DDPLDDVVVVVVVVVLVVVLVVLVVCDVVVVDDDVVSVVVVVVSVVVVVVVVVVSVVVVPD

Radius of gyration: 15.3 Å; Cα contacts (8 Å, |Δi|>4): 97; chains: 2; bounding box: 46×22×23 Å

Secondary structure (DSSP, 8-state):
--TTSHHHHHHHHHHHHHHHHHHHHHHHTTSS-HHHHHHHHHHHHHHHHHHHHHHHHHH--/--TTSHHHHHHHHHHHHHHHHHHHHHHHTTSS-HHHHHHHHHHHHHHHHHHHHHHHHHH--

Solvent-accessible surface area: 7489 Å² total; per-residue (Å²): 103,46,89,54,19,58,101,43,1,10,131,57,9,78,134,12,71,172,62,4,66,103,40,4,73,94,2,77,91,109,120,24,132,24,27,76,1,3,90,59,1,18,88,24,0,80,103,1,15,112,44,0,94,115,9,31,115,68,67,68,232,104,47,88,58,19,60,95,50,1,6,125,54,4,85,130,6,16,178,61,9,52,102,46,3,93,96,2,76,96,106,124,23,131,23,30,68,2,3,89,78,2,15,84,29,3,72,105,1,16,105,43,0,95,125,9,35,114,71,68,68,235

Sequence (122 aa):
GGAFGKLEAAREEEYFYRKQKEQLERLKNDQIHQAEFHHQQIKEHEEAIQRHKKFLENLTKGGAFGKLEAAREEEYFYRKQKEQLERLKNDQIHQAEFHHQQIKEHEEAIQRHKKFLENLTK